Protein AF-A0A495KH33-F1 (afdb_monomer_lite)

Foldseek 3Di:
DPPQDDQDDDDQDPPPVLSVVLVVLSVPDRDPVSLVVSLVVLCVQLVPDPDPVSNVNSVVVSQVRVCVVPVDGPVVVVVVVVVVD

Sequence (85 aa):
MKSKFTKPAVSFPTFPAIFIWIKSDYNKVETYEQFANFIHECMTRAEVTTNEVKSAAYQRIANALYSSDTNTSYESKQLEILINS

pLDDT: mean 84.25, std 15.94, range [40.19, 96.38]

Secondary structure (DSSP, 8-state):
------PPP----SSSTHHHHHHHHHHT--SHHHHHHHHHHHHHHHHH-S-HHHHHHHHHHHHHHHHHHHSS-HHHHHHHHHH--

Radius of gyration: 13.59 Å; chains: 1; bounding box: 30×35×38 Å

Structure (mmCIF, N/CA/C/O backbone):
data_AF-A0A495KH33-F1
#
_entry.id   AF-A0A495KH33-F1
#
loop_
_atom_site.group_PDB
_atom_site.id
_atom_site.type_symbol
_atom_site.label_atom_id
_atom_site.label_alt_id
_atom_site.label_comp_id
_atom_site.label_asym_id
_atom_site.label_entity_id
_atom_site.label_seq_id
_atom_site.pdbx_PDB_ins_code
_atom_site.Cartn_x
_atom_site.Cartn_y
_atom_site.Cartn_z
_atom_site.occupancy
_atom_site.B_iso_or_equiv
_atom_site.auth_seq_id
_atom_site.auth_comp_id
_atom_site.auth_asym_id
_atom_site.auth_atom_id
_atom_site.pdbx_PDB_model_num
ATOM 1 N N . MET A 1 1 ? -16.382 -1.712 24.355 1.00 40.19 1 MET A N 1
ATOM 2 C CA . MET A 1 1 ? -16.528 -2.377 23.040 1.00 40.19 1 MET A CA 1
ATOM 3 C C . MET A 1 1 ? -15.245 -2.146 22.256 1.00 40.19 1 MET A C 1
ATOM 5 O O . MET A 1 1 ? -14.907 -0.991 22.043 1.00 40.19 1 MET A O 1
ATOM 9 N N . LYS A 1 2 ? -14.490 -3.193 21.887 1.00 45.44 2 LYS A N 1
ATOM 10 C CA . LYS A 1 2 ? -13.375 -3.030 20.938 1.00 45.44 2 LYS A CA 1
ATOM 11 C C . LYS A 1 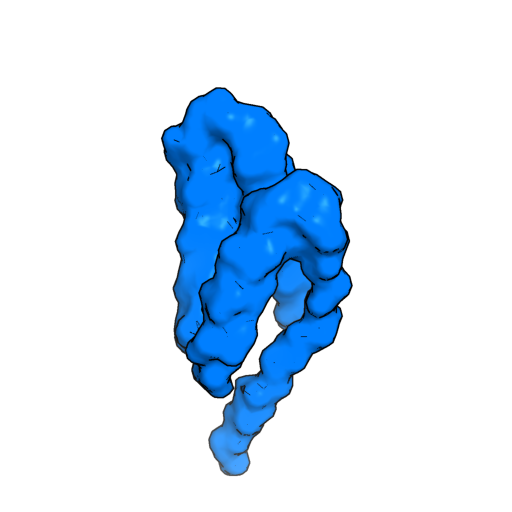2 ? -14.005 -2.734 19.579 1.00 45.44 2 LYS A C 1
ATOM 13 O O . LYS A 1 2 ? -14.682 -3.607 19.041 1.00 45.44 2 LYS A O 1
ATOM 18 N N . SER A 1 3 ? -13.863 -1.503 19.090 1.00 52.38 3 SER A N 1
ATOM 19 C CA . SER A 1 3 ? -14.222 -1.158 17.714 1.00 52.38 3 SER A CA 1
ATOM 20 C C . SER A 1 3 ? -13.519 -2.159 16.799 1.00 52.38 3 SER A C 1
ATOM 22 O O . SER A 1 3 ? -12.290 -2.241 16.801 1.00 52.38 3 SER A O 1
ATOM 24 N N . LYS A 1 4 ? -14.283 -3.016 16.114 1.00 65.56 4 LYS A N 1
ATOM 25 C CA . LYS A 1 4 ? -13.712 -3.896 15.098 1.00 65.56 4 LYS A CA 1
ATOM 26 C C . LYS A 1 4 ? -13.334 -2.989 13.937 1.00 65.56 4 LYS A C 1
ATOM 28 O O . LYS A 1 4 ? -14.211 -2.388 13.322 1.00 65.56 4 LYS A O 1
ATOM 33 N N . PHE A 1 5 ? -12.034 -2.867 13.689 1.00 80.75 5 PHE A N 1
ATOM 34 C CA . PHE A 1 5 ? -11.512 -2.194 12.509 1.00 80.75 5 PHE A CA 1
ATOM 35 C C . PHE A 1 5 ? -12.271 -2.684 11.272 1.00 80.75 5 PHE A C 1
ATOM 37 O O . PHE A 1 5 ? -12.359 -3.888 11.025 1.00 80.75 5 PHE A O 1
ATOM 44 N N . THR A 1 6 ? -12.865 -1.749 10.536 1.00 85.44 6 THR A N 1
ATOM 45 C CA . THR A 1 6 ? -13.549 -2.048 9.280 1.00 85.44 6 THR A CA 1
ATOM 46 C C . THR A 1 6 ? -12.608 -1.659 8.160 1.00 85.44 6 THR A C 1
ATOM 48 O O . THR A 1 6 ? -12.359 -0.476 7.944 1.00 85.44 6 THR A O 1
ATOM 51 N N . LYS A 1 7 ? -12.055 -2.663 7.477 1.00 89.00 7 LYS A N 1
ATOM 52 C CA . LYS A 1 7 ? -11.115 -2.439 6.382 1.00 89.00 7 LYS A CA 1
ATOM 53 C C . LYS A 1 7 ? -11.798 -1.653 5.251 1.00 89.00 7 LYS A C 1
ATOM 55 O O . LYS A 1 7 ? -12.830 -2.121 4.764 1.00 89.00 7 LYS A O 1
ATOM 60 N N . PRO A 1 8 ? -11.243 -0.506 4.816 1.00 88.75 8 PRO A N 1
ATOM 61 C CA . PRO A 1 8 ? -11.826 0.274 3.731 1.00 88.75 8 PRO A CA 1
ATOM 62 C C . PRO A 1 8 ? -11.985 -0.516 2.427 1.00 88.75 8 PRO A C 1
ATOM 64 O O . PRO A 1 8 ? -11.181 -1.380 2.082 1.00 88.75 8 PRO A O 1
ATOM 67 N N . ALA A 1 9 ? -13.019 -0.203 1.654 1.00 87.75 9 ALA A N 1
ATOM 68 C CA . ALA A 1 9 ? -13.131 -0.718 0.296 1.00 87.75 9 ALA A CA 1
ATOM 69 C C . ALA A 1 9 ? -12.326 0.185 -0.651 1.00 87.75 9 ALA A C 1
ATOM 71 O O . ALA A 1 9 ? -12.633 1.365 -0.791 1.00 87.75 9 ALA A O 1
ATOM 72 N N . VAL A 1 10 ? -11.319 -0.370 -1.329 1.00 87.25 10 VAL A N 1
ATOM 73 C CA . VAL A 1 10 ? -10.554 0.327 -2.376 1.00 87.25 10 VAL A CA 1
ATOM 74 C C . VAL A 1 10 ? -10.559 -0.478 -3.668 1.00 87.25 10 VAL A C 1
ATOM 76 O O . VAL A 1 10 ? -10.415 -1.702 -3.670 1.00 87.25 10 VAL A O 1
ATOM 79 N N . SER A 1 11 ? -10.718 0.234 -4.784 1.00 88.25 11 SER A N 1
ATOM 80 C CA . SER A 1 11 ? -10.595 -0.338 -6.120 1.00 88.25 11 SER A CA 1
ATOM 81 C C . SER A 1 11 ? -9.129 -0.384 -6.543 1.00 88.25 11 SER A C 1
ATOM 83 O O . SER A 1 11 ? -8.441 0.636 -6.549 1.00 88.25 11 SER A O 1
ATOM 85 N N . PHE A 1 12 ? -8.669 -1.573 -6.928 1.00 91.06 12 PHE A N 1
ATOM 86 C CA . PHE A 1 12 ? -7.334 -1.799 -7.471 1.00 91.06 12 PHE A CA 1
ATOM 87 C C . PHE A 1 12 ? -7.444 -2.037 -8.981 1.00 91.06 12 PHE A C 1
ATOM 89 O O . PHE A 1 12 ? -8.033 -3.048 -9.380 1.00 91.06 12 PHE A O 1
ATOM 96 N N . PRO A 1 13 ? -6.895 -1.144 -9.826 1.00 89.31 13 PRO A N 1
ATOM 97 C CA . PRO A 1 13 ? -6.846 -1.351 -11.269 1.00 89.31 13 PRO A CA 1
ATOM 98 C C . PRO A 1 13 ? -6.096 -2.638 -11.636 1.00 89.31 13 PRO A C 1
ATOM 100 O O . PRO A 1 13 ? -5.152 -3.031 -10.959 1.00 89.31 13 PRO A O 1
ATOM 103 N N . THR A 1 14 ? -6.470 -3.285 -12.740 1.00 86.31 14 THR A N 1
ATOM 104 C CA . THR A 1 14 ? -5.766 -4.489 -13.226 1.00 86.31 14 THR A CA 1
ATOM 105 C C . THR A 1 14 ? -4.406 -4.159 -13.853 1.00 86.31 14 THR A C 1
ATOM 107 O O . THR A 1 14 ? -3.507 -4.997 -13.861 1.00 86.31 14 THR A O 1
ATOM 110 N N . PHE A 1 15 ? -4.240 -2.937 -14.367 1.00 84.50 15 PHE A N 1
ATOM 111 C CA . PHE A 1 15 ? -3.015 -2.463 -15.005 1.00 84.50 15 PHE A CA 1
ATOM 112 C C . PHE A 1 15 ? -2.625 -1.075 -14.477 1.00 84.50 15 PHE A C 1
ATOM 114 O O . PHE A 1 15 ? -3.521 -0.255 -14.253 1.00 84.50 15 PHE A O 1
ATOM 121 N N . PRO A 1 16 ? -1.321 -0.769 -14.329 1.00 88.75 16 PRO A N 1
ATOM 122 C CA . PRO A 1 16 ? -0.143 -1.648 -14.405 1.00 88.75 16 PRO A CA 1
ATOM 123 C C . PRO A 1 16 ? -0.158 -2.813 -13.405 1.00 88.75 16 PRO A C 1
ATOM 125 O O . PRO A 1 16 ? -0.741 -2.718 -12.328 1.00 88.75 16 PRO A O 1
ATOM 128 N N . ALA A 1 17 ? 0.537 -3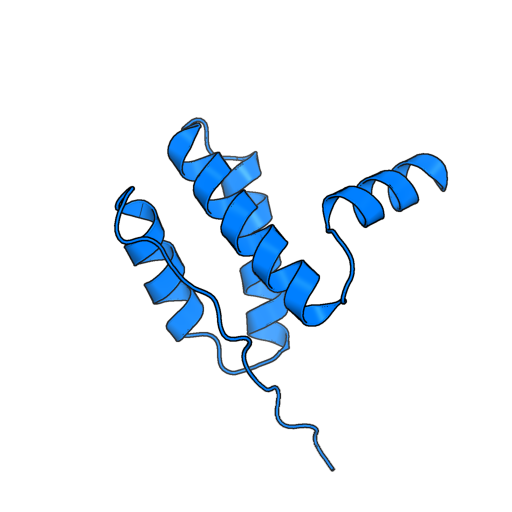.907 -13.744 1.00 92.44 17 ALA A N 1
ATOM 129 C CA . ALA A 1 17 ? 0.530 -5.156 -12.968 1.00 92.44 17 ALA A CA 1
ATOM 130 C C . ALA A 1 17 ? 0.949 -4.988 -11.494 1.00 92.44 17 ALA A C 1
ATOM 132 O O . ALA A 1 17 ? 0.586 -5.812 -10.661 1.00 92.44 17 ALA A O 1
ATOM 133 N N . ILE A 1 18 ? 1.666 -3.911 -11.150 1.00 94.25 18 ILE A N 1
ATOM 134 C CA . ILE A 1 18 ? 2.018 -3.558 -9.767 1.00 94.25 18 ILE A CA 1
ATOM 135 C C . ILE A 1 18 ? 0.791 -3.493 -8.843 1.00 94.25 18 ILE A C 1
ATOM 137 O O . ILE A 1 18 ? 0.879 -3.931 -7.699 1.00 94.25 18 ILE A O 1
ATOM 141 N N . PHE A 1 19 ? -0.374 -3.059 -9.334 1.00 94.62 19 PHE A N 1
ATOM 142 C CA . PHE A 1 19 ? -1.599 -3.000 -8.530 1.00 94.62 19 PHE A CA 1
ATOM 143 C C . PHE A 1 19 ? -2.078 -4.375 -8.049 1.00 94.62 19 PHE A C 1
ATOM 145 O O . PHE A 1 19 ? -2.691 -4.461 -6.986 1.00 94.62 19 PHE A O 1
ATOM 152 N N . ILE A 1 20 ? -1.759 -5.455 -8.770 1.00 95.44 20 ILE A N 1
ATOM 153 C CA . ILE A 1 20 ? -2.067 -6.827 -8.340 1.00 95.44 20 ILE A CA 1
ATOM 154 C C . ILE A 1 20 ? -1.268 -7.177 -7.077 1.00 95.44 20 ILE A C 1
ATOM 156 O O . ILE A 1 20 ? -1.820 -7.745 -6.136 1.00 95.44 20 ILE A O 1
ATOM 160 N N . TRP A 1 21 ? 0.007 -6.783 -7.028 1.00 94.06 21 TRP A N 1
ATOM 161 C CA . TRP A 1 21 ? 0.879 -6.993 -5.869 1.00 94.06 21 TRP A CA 1
ATOM 162 C C . TRP A 1 21 ? 0.417 -6.158 -4.675 1.00 94.06 21 TRP A C 1
ATOM 164 O O . TRP A 1 21 ? 0.224 -6.702 -3.591 1.00 94.06 21 TRP A O 1
ATOM 174 N N . ILE A 1 22 ? 0.132 -4.869 -4.896 1.00 96.06 22 ILE A N 1
ATOM 175 C CA . ILE A 1 22 ? -0.365 -3.970 -3.842 1.00 96.06 22 ILE A CA 1
ATOM 176 C C . ILE A 1 22 ? -1.689 -4.499 -3.265 1.00 96.06 22 ILE A C 1
ATOM 178 O O . ILE A 1 22 ? -1.854 -4.562 -2.047 1.00 96.06 22 ILE A O 1
ATOM 182 N N . LYS A 1 23 ? -2.614 -4.957 -4.122 1.00 96.31 23 LYS A N 1
ATOM 183 C CA . LYS A 1 23 ? -3.869 -5.597 -3.696 1.00 96.31 23 LYS A CA 1
ATOM 184 C C . LYS A 1 23 ? -3.614 -6.852 -2.863 1.00 96.31 23 LYS A C 1
ATOM 186 O O . LYS A 1 23 ? -4.291 -7.072 -1.862 1.00 96.31 23 LYS A O 1
ATOM 191 N N . SER A 1 24 ? -2.664 -7.691 -3.280 1.00 95.81 24 SER A N 1
ATOM 192 C CA . SER A 1 24 ? -2.331 -8.918 -2.556 1.00 95.81 24 SER A CA 1
ATOM 193 C C . SER A 1 24 ? -1.820 -8.633 -1.146 1.00 95.81 24 SER A C 1
ATOM 195 O O . SER A 1 24 ? -2.146 -9.395 -0.237 1.00 95.81 24 SER A O 1
ATOM 197 N N . ASP A 1 25 ? -1.036 -7.575 -0.957 1.00 95.75 25 ASP A N 1
ATOM 198 C CA . ASP A 1 25 ? -0.542 -7.181 0.364 1.00 95.75 25 ASP A CA 1
ATOM 199 C C . ASP A 1 25 ? -1.656 -6.540 1.201 1.00 95.75 25 ASP A C 1
ATOM 201 O O . ASP A 1 25 ? -1.862 -6.930 2.350 1.00 95.75 25 ASP A O 1
ATOM 205 N N . TYR A 1 26 ? -2.485 -5.685 0.596 1.00 96.06 26 TYR A N 1
ATOM 206 C CA . TYR A 1 26 ? -3.660 -5.107 1.254 1.00 96.06 26 TYR A CA 1
ATOM 207 C C . TYR A 1 26 ? -4.678 -6.159 1.732 1.00 96.06 26 TYR A C 1
ATOM 209 O O . TYR A 1 26 ? -5.366 -5.999 2.747 1.00 96.06 26 TYR A O 1
ATOM 217 N N . ASN A 1 27 ? -4.801 -7.272 1.009 1.00 95.19 27 ASN A N 1
ATOM 218 C CA . ASN A 1 27 ? -5.697 -8.358 1.390 1.00 95.19 27 ASN A CA 1
ATOM 219 C C . ASN A 1 27 ? -5.299 -9.029 2.712 1.00 95.19 27 ASN A C 1
ATOM 221 O O . ASN A 1 27 ? -6.192 -9.523 3.395 1.00 95.19 27 ASN A O 1
ATOM 225 N N . LYS A 1 28 ? -4.014 -8.987 3.085 1.00 94.81 28 LYS A N 1
ATOM 226 C CA . LYS A 1 28 ? -3.473 -9.570 4.326 1.00 94.81 28 LYS A CA 1
ATOM 227 C C . LYS A 1 28 ? -3.657 -8.668 5.553 1.00 94.81 28 LYS A C 1
ATOM 229 O O . LYS A 1 28 ? -3.340 -9.081 6.660 1.00 94.81 28 LYS A O 1
ATOM 234 N N . VAL A 1 29 ? -4.125 -7.434 5.365 1.00 94.50 29 VAL A N 1
ATOM 235 C CA . VAL A 1 29 ? -4.382 -6.485 6.454 1.00 94.50 29 VAL A CA 1
ATOM 236 C C . VAL A 1 29 ? -5.666 -6.874 7.188 1.00 94.50 29 VAL A C 1
ATOM 238 O O . VAL A 1 29 ? -6.747 -6.877 6.588 1.00 94.50 29 VAL A O 1
ATOM 241 N N . GLU A 1 30 ? -5.546 -7.155 8.484 1.00 93.06 30 GLU A N 1
ATOM 242 C CA . GLU A 1 30 ? -6.637 -7.586 9.370 1.00 93.06 30 GLU A CA 1
ATOM 243 C C . GLU A 1 30 ? -6.873 -6.622 10.543 1.00 93.06 30 GLU A C 1
ATOM 245 O O . GLU A 1 30 ? -7.990 -6.534 11.056 1.00 93.06 30 GLU A O 1
ATOM 250 N N . THR A 1 31 ? -5.849 -5.873 10.963 1.00 93.56 31 THR A N 1
ATOM 251 C CA . THR A 1 31 ? -5.935 -4.908 12.071 1.00 93.56 31 THR A CA 1
ATOM 252 C C . THR A 1 31 ? -5.700 -3.472 11.607 1.00 93.56 31 THR A C 1
ATOM 254 O O . THR A 1 31 ? -5.098 -3.228 10.563 1.00 93.56 31 THR A O 1
ATOM 257 N N . TYR A 1 32 ? -6.145 -2.500 12.410 1.00 91.81 32 TYR A N 1
ATOM 258 C CA . TYR A 1 32 ? -5.879 -1.084 12.135 1.00 91.81 32 TYR A CA 1
ATOM 259 C C . TYR A 1 32 ? -4.377 -0.759 12.156 1.00 91.81 32 TYR A C 1
ATOM 261 O O . TYR A 1 32 ? -3.900 0.031 11.353 1.00 91.81 32 TYR A O 1
ATOM 269 N N . GLU A 1 33 ? -3.608 -1.402 13.036 1.00 91.38 33 GLU A N 1
ATOM 270 C CA . GLU A 1 33 ? -2.152 -1.234 13.078 1.00 91.38 33 GLU A CA 1
ATOM 271 C C . GLU A 1 33 ? -1.498 -1.705 11.772 1.00 91.38 33 GLU A C 1
ATOM 273 O O . GLU A 1 33 ? -0.714 -0.977 11.169 1.00 91.38 33 GLU A O 1
ATOM 278 N N . GLN A 1 34 ? -1.885 -2.884 11.276 1.00 94.19 34 GLN A N 1
ATOM 279 C CA . GLN A 1 34 ? -1.427 -3.379 9.976 1.00 94.19 34 GLN A CA 1
ATOM 280 C C . GLN A 1 34 ? -1.868 -2.466 8.831 1.00 94.19 34 GLN A C 1
ATOM 282 O O . GLN A 1 34 ? -1.136 -2.302 7.861 1.00 94.19 34 GLN A O 1
ATOM 287 N N . PHE A 1 35 ? -3.051 -1.862 8.936 1.00 94.19 35 PHE A N 1
ATOM 288 C CA . PHE A 1 35 ? -3.557 -0.912 7.954 1.00 94.19 35 PHE A CA 1
ATOM 289 C C . PHE A 1 35 ? -2.728 0.376 7.913 1.00 94.19 35 PHE A C 1
ATOM 291 O O . PHE A 1 35 ? -2.306 0.791 6.834 1.00 94.19 35 PHE A O 1
ATOM 298 N N . ALA A 1 36 ? -2.437 0.970 9.072 1.00 92.00 36 ALA A N 1
ATOM 299 C CA . ALA A 1 36 ? -1.581 2.147 9.174 1.00 92.00 36 ALA A CA 1
ATOM 300 C C . ALA A 1 36 ? -0.163 1.852 8.654 1.00 92.00 36 ALA A C 1
ATOM 302 O O . ALA A 1 36 ? 0.371 2.616 7.846 1.00 92.00 36 ALA A O 1
ATOM 303 N N . ASN A 1 37 ? 0.404 0.701 9.035 1.00 95.00 37 ASN A N 1
ATOM 304 C CA . ASN A 1 37 ? 1.708 0.253 8.544 1.00 95.00 37 ASN A CA 1
ATOM 305 C C . ASN A 1 37 ? 1.699 0.041 7.027 1.00 95.00 37 ASN A C 1
ATOM 307 O O . ASN A 1 37 ? 2.625 0.470 6.349 1.00 95.00 37 ASN A O 1
ATOM 311 N N . PHE A 1 38 ? 0.634 -0.539 6.469 1.00 96.31 38 PHE A N 1
ATOM 312 C CA . PHE A 1 38 ? 0.497 -0.726 5.025 1.00 96.31 38 PHE A CA 1
ATOM 313 C C . PHE A 1 38 ? 0.490 0.603 4.255 1.00 96.31 38 PHE A C 1
ATOM 315 O O . PHE A 1 38 ? 1.157 0.719 3.224 1.00 96.31 38 PHE A O 1
ATOM 322 N N . ILE A 1 39 ? -0.243 1.614 4.741 1.00 94.56 39 ILE A N 1
ATOM 323 C CA . ILE A 1 39 ? -0.241 2.953 4.129 1.00 94.56 39 ILE A CA 1
ATOM 324 C C . ILE A 1 39 ? 1.174 3.532 4.166 1.00 94.56 39 ILE A C 1
ATOM 326 O O . ILE A 1 39 ? 1.663 4.009 3.141 1.00 94.56 39 ILE A O 1
ATOM 330 N N . HIS A 1 40 ? 1.839 3.454 5.320 1.00 93.19 40 HIS A N 1
ATOM 331 C CA . HIS A 1 40 ? 3.195 3.965 5.479 1.00 93.19 40 HIS A CA 1
ATOM 332 C C . HIS A 1 40 ? 4.186 3.259 4.543 1.00 93.19 40 HIS A C 1
ATOM 334 O O . HIS A 1 40 ? 4.913 3.924 3.812 1.00 93.19 40 HIS A O 1
ATOM 340 N N . GLU A 1 41 ? 4.146 1.926 4.469 1.00 94.94 41 GLU A N 1
ATOM 341 C CA . GLU A 1 41 ? 4.974 1.145 3.547 1.00 94.94 41 GLU A CA 1
ATOM 342 C C . GLU A 1 41 ? 4.734 1.521 2.083 1.00 94.94 41 GLU A C 1
ATOM 344 O O . GLU A 1 41 ? 5.688 1.596 1.307 1.00 94.94 41 GLU A O 1
ATOM 349 N N . CYS A 1 42 ? 3.483 1.771 1.683 1.00 95.69 42 CYS A N 1
ATOM 350 C CA . CYS A 1 42 ? 3.190 2.248 0.333 1.00 95.69 42 CYS A CA 1
ATOM 351 C C . CYS A 1 42 ? 3.864 3.602 0.073 1.00 95.69 42 CYS A C 1
ATOM 353 O O . CYS A 1 42 ? 4.520 3.758 -0.955 1.00 95.69 42 CYS A O 1
ATOM 355 N N . MET A 1 43 ? 3.774 4.550 1.009 1.00 93.69 43 MET A N 1
ATOM 356 C CA . MET A 1 43 ? 4.437 5.854 0.878 1.00 93.69 43 MET A CA 1
ATOM 357 C C . MET A 1 43 ? 5.960 5.710 0.795 1.00 93.69 43 MET A C 1
ATOM 359 O O . MET A 1 43 ? 6.569 6.221 -0.143 1.00 93.69 43 MET A O 1
ATOM 363 N N . THR A 1 44 ? 6.574 4.920 1.679 1.00 94.06 44 THR A N 1
ATOM 364 C CA . THR A 1 44 ? 8.020 4.660 1.634 1.00 94.06 44 THR A CA 1
ATOM 365 C C . THR A 1 44 ? 8.432 4.034 0.304 1.00 94.06 44 THR A C 1
ATOM 367 O O . THR A 1 44 ? 9.397 4.470 -0.320 1.00 94.06 44 THR A O 1
ATOM 370 N N . ARG A 1 45 ? 7.691 3.030 -0.187 1.00 94.19 45 ARG A N 1
ATOM 371 C CA . ARG A 1 45 ? 7.982 2.388 -1.480 1.00 94.19 45 ARG A CA 1
ATOM 372 C C . ARG A 1 45 ? 7.840 3.349 -2.654 1.00 94.19 45 ARG A C 1
ATOM 374 O O . ARG A 1 45 ? 8.569 3.191 -3.633 1.00 94.19 45 ARG A O 1
ATOM 381 N N . ALA A 1 46 ? 6.926 4.312 -2.570 1.00 93.81 46 ALA A N 1
ATOM 382 C CA . ALA A 1 46 ? 6.796 5.351 -3.577 1.00 93.81 46 ALA A CA 1
ATOM 383 C C . ALA A 1 46 ? 7.998 6.300 -3.613 1.00 93.81 46 ALA A C 1
ATOM 385 O O . ALA A 1 46 ? 8.422 6.680 -4.703 1.00 93.81 46 ALA A O 1
ATOM 386 N N . GLU A 1 47 ? 8.543 6.657 -2.451 1.00 92.75 47 GLU A N 1
ATOM 387 C CA . GLU A 1 47 ? 9.683 7.572 -2.323 1.00 92.75 47 GLU A CA 1
ATOM 388 C C . GLU A 1 47 ? 11.004 6.931 -2.763 1.00 92.75 47 GLU A C 1
ATOM 390 O O . GLU A 1 47 ? 11.816 7.571 -3.426 1.00 92.75 47 GLU A O 1
ATOM 395 N N . VAL A 1 48 ? 11.227 5.657 -2.423 1.00 93.69 48 VAL A N 1
ATOM 396 C CA . VAL A 1 48 ? 12.517 4.986 -2.679 1.00 93.69 48 VAL A CA 1
ATOM 397 C C . VAL A 1 48 ? 12.619 4.348 -4.065 1.00 93.69 48 VAL A C 1
ATOM 399 O O . VAL A 1 48 ? 13.710 3.966 -4.493 1.00 93.69 48 VAL A O 1
ATOM 402 N N . THR A 1 49 ? 11.500 4.155 -4.770 1.00 93.56 49 THR A N 1
ATOM 403 C CA . THR A 1 49 ? 11.524 3.513 -6.089 1.00 93.56 49 THR A CA 1
ATOM 404 C C . THR A 1 49 ? 11.894 4.508 -7.185 1.00 93.56 49 THR A C 1
ATOM 406 O O . THR A 1 49 ? 11.307 5.574 -7.305 1.00 93.56 49 THR A O 1
ATOM 409 N N . THR A 1 50 ? 12.822 4.122 -8.060 1.00 94.88 50 THR A N 1
ATOM 410 C CA . THR A 1 50 ? 13.191 4.908 -9.250 1.00 94.88 50 THR A CA 1
ATOM 411 C C . THR A 1 50 ? 12.241 4.694 -10.432 1.00 94.88 50 THR A C 1
ATOM 413 O O . THR A 1 50 ? 12.386 5.329 -11.472 1.00 94.88 50 THR A O 1
ATOM 416 N N . ASN A 1 51 ? 11.275 3.777 -10.311 1.00 96.38 51 ASN A N 1
ATOM 417 C CA . ASN A 1 51 ? 10.297 3.504 -11.358 1.00 96.38 51 ASN A CA 1
ATOM 418 C C . ASN A 1 51 ? 9.043 4.358 -11.141 1.00 96.38 51 ASN A C 1
ATOM 420 O O . ASN A 1 51 ? 8.242 4.068 -10.251 1.00 96.38 51 ASN A O 1
ATOM 424 N N . GLU A 1 52 ? 8.843 5.356 -11.998 1.00 94.44 52 GLU A N 1
ATOM 425 C CA . GLU A 1 52 ? 7.740 6.322 -11.897 1.00 94.44 52 GLU A CA 1
ATOM 426 C C . GLU A 1 52 ? 6.357 5.658 -11.871 1.00 94.44 52 GLU A C 1
ATOM 428 O O . GLU A 1 52 ? 5.493 6.035 -11.083 1.00 94.44 52 GLU A O 1
ATOM 433 N N . VAL A 1 53 ? 6.153 4.603 -12.668 1.00 93.75 53 VAL A N 1
ATOM 434 C CA . VAL A 1 53 ? 4.877 3.872 -12.720 1.00 93.75 53 VAL A CA 1
ATOM 435 C C . VAL A 1 53 ? 4.588 3.170 -11.391 1.00 93.75 53 VAL A C 1
ATOM 437 O O . VAL A 1 53 ? 3.448 3.174 -10.920 1.00 93.75 53 VAL A O 1
ATOM 440 N N . LYS A 1 54 ? 5.607 2.571 -10.763 1.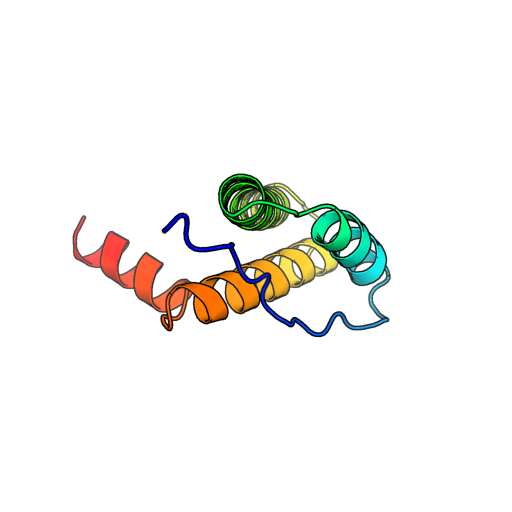00 94.25 54 LYS A N 1
ATOM 441 C CA . LYS A 1 54 ? 5.466 1.968 -9.429 1.00 94.25 54 LYS A CA 1
ATOM 442 C C . LYS A 1 54 ? 5.247 3.040 -8.369 1.00 94.25 54 LYS A C 1
ATOM 444 O O . LYS A 1 54 ? 4.369 2.854 -7.530 1.00 94.25 54 LYS A O 1
ATOM 449 N N . SER A 1 55 ? 6.001 4.137 -8.430 1.00 94.94 55 SER A N 1
ATOM 450 C CA . SER A 1 55 ? 5.873 5.255 -7.493 1.00 94.94 55 SER A CA 1
ATOM 451 C C . SER A 1 55 ? 4.445 5.804 -7.491 1.00 94.94 55 SER A C 1
ATOM 453 O O . SER A 1 55 ? 3.770 5.771 -6.460 1.00 94.94 55 SER A O 1
ATOM 455 N N . ALA A 1 56 ? 3.918 6.144 -8.670 1.00 93.62 56 ALA A N 1
ATOM 456 C CA . ALA A 1 56 ? 2.555 6.639 -8.832 1.00 93.62 56 ALA A CA 1
ATOM 457 C C . ALA A 1 56 ? 1.490 5.628 -8.367 1.00 93.62 56 ALA A C 1
ATOM 459 O O . ALA A 1 56 ? 0.482 6.012 -7.771 1.00 93.62 56 ALA A O 1
ATOM 460 N N . ALA A 1 57 ? 1.694 4.327 -8.610 1.00 94.50 57 ALA A N 1
ATOM 461 C CA . ALA A 1 57 ? 0.761 3.298 -8.156 1.00 94.50 57 ALA A CA 1
ATOM 462 C C . ALA A 1 57 ? 0.694 3.207 -6.623 1.00 94.50 57 ALA A C 1
ATOM 464 O O . ALA A 1 57 ? -0.405 3.153 -6.066 1.00 94.50 57 ALA A O 1
ATOM 465 N N . TYR A 1 58 ? 1.845 3.227 -5.946 1.00 95.31 58 TYR A N 1
ATOM 466 C CA . TYR A 1 58 ? 1.905 3.221 -4.485 1.00 95.31 58 TYR A CA 1
ATOM 467 C C . TYR A 1 58 ? 1.300 4.496 -3.879 1.00 95.31 58 TYR A C 1
ATOM 469 O O . TYR A 1 58 ? 0.455 4.382 -2.989 1.00 95.31 58 TYR A O 1
ATOM 477 N N . GLN A 1 59 ? 1.639 5.682 -4.404 1.00 94.00 59 GLN A N 1
ATOM 478 C CA . GLN A 1 59 ? 1.061 6.959 -3.948 1.00 94.00 59 GLN A CA 1
ATOM 479 C C . GLN A 1 59 ? -0.458 6.971 -4.086 1.00 94.00 59 GLN A C 1
ATOM 481 O O . GLN A 1 59 ? -1.171 7.326 -3.151 1.00 94.00 59 GLN A O 1
ATOM 486 N N . ARG A 1 60 ? -0.976 6.529 -5.237 1.00 92.50 60 ARG A N 1
ATOM 487 C CA . ARG A 1 60 ? -2.417 6.516 -5.498 1.00 92.50 60 ARG A CA 1
ATOM 488 C C . ARG A 1 60 ? -3.182 5.675 -4.477 1.00 92.50 60 ARG A C 1
ATOM 490 O O . ARG A 1 60 ? -4.237 6.104 -4.014 1.00 92.50 60 ARG A O 1
ATOM 497 N N . ILE A 1 61 ? -2.676 4.487 -4.141 1.00 94.50 61 ILE A N 1
ATOM 498 C CA . ILE A 1 61 ? -3.325 3.611 -3.155 1.00 94.50 61 ILE A CA 1
ATOM 499 C C . ILE A 1 61 ? -3.192 4.184 -1.747 1.00 94.50 61 ILE A C 1
ATOM 501 O O . ILE A 1 61 ? -4.190 4.235 -1.030 1.00 94.50 61 ILE A O 1
ATOM 505 N N . ALA A 1 62 ? -2.001 4.643 -1.364 1.00 93.38 62 ALA A N 1
ATOM 506 C CA . ALA A 1 62 ? -1.774 5.223 -0.046 1.00 93.38 62 ALA A CA 1
ATOM 507 C C . ALA A 1 62 ? -2.681 6.437 0.201 1.00 93.38 62 ALA A C 1
ATOM 509 O O . ALA A 1 62 ? -3.383 6.473 1.210 1.00 93.38 62 ALA A O 1
ATOM 510 N N . ASN A 1 63 ? -2.758 7.362 -0.761 1.00 90.75 63 ASN A N 1
ATOM 511 C CA . ASN A 1 63 ? -3.616 8.543 -0.678 1.00 90.75 63 ASN A CA 1
ATOM 512 C C . ASN A 1 63 ? -5.098 8.160 -0.571 1.00 90.75 63 ASN A C 1
ATOM 514 O O . ASN A 1 63 ? -5.804 8.686 0.285 1.00 90.75 63 ASN A O 1
ATOM 518 N N . ALA A 1 64 ? -5.572 7.216 -1.392 1.00 90.31 64 ALA A N 1
ATOM 519 C CA . ALA A 1 64 ? -6.966 6.773 -1.352 1.00 90.31 64 ALA A CA 1
ATOM 520 C C . ALA A 1 64 ? -7.343 6.150 0.004 1.00 90.31 64 ALA A C 1
ATOM 522 O O . ALA A 1 64 ? -8.400 6.458 0.555 1.00 90.31 64 ALA A O 1
ATOM 523 N N . LEU A 1 65 ? -6.477 5.294 0.555 1.00 91.69 65 LEU A N 1
ATOM 524 C CA . LEU A 1 65 ? -6.712 4.649 1.848 1.00 91.69 65 LEU A CA 1
ATOM 525 C C . LEU A 1 65 ? -6.624 5.648 3.003 1.00 91.69 65 LEU A C 1
ATOM 527 O O . LEU A 1 65 ? -7.484 5.631 3.880 1.00 91.69 65 LEU A O 1
ATOM 531 N N . TYR A 1 66 ? -5.639 6.545 2.974 1.00 89.19 66 TYR A N 1
ATOM 532 C CA . TYR A 1 66 ? -5.486 7.593 3.977 1.00 89.19 66 TYR A CA 1
ATOM 533 C C . TYR A 1 66 ? -6.687 8.541 4.002 1.00 89.19 66 TYR A C 1
ATOM 535 O O . TYR A 1 66 ? -7.213 8.857 5.070 1.00 89.19 66 TYR A O 1
ATOM 543 N N . SER A 1 67 ? -7.166 8.969 2.833 1.00 86.75 67 SER A N 1
ATOM 544 C CA . SER A 1 67 ? -8.354 9.817 2.742 1.00 86.75 67 SER A CA 1
ATOM 545 C C . SER A 1 67 ? -9.625 9.096 3.157 1.00 86.75 67 SER A C 1
ATOM 547 O O . SER A 1 67 ? -10.474 9.709 3.795 1.00 86.75 67 SER A O 1
ATOM 549 N N . SER A 1 68 ? -9.747 7.799 2.865 1.00 86.12 68 SER A N 1
ATOM 550 C CA . SER A 1 68 ? -10.879 7.007 3.350 1.00 86.12 68 SER A CA 1
ATOM 551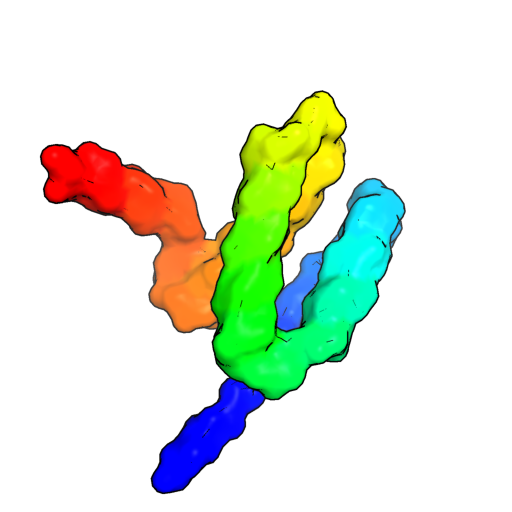 C C . SER A 1 68 ? -10.908 6.883 4.875 1.00 86.12 68 SER A C 1
ATOM 553 O O . SER A 1 68 ? -11.992 6.744 5.433 1.00 86.12 68 SER A O 1
ATOM 555 N N . ASP A 1 69 ? -9.749 6.887 5.533 1.00 85.38 69 ASP A N 1
ATOM 556 C CA . ASP A 1 69 ? -9.637 6.744 6.988 1.00 85.38 69 ASP A CA 1
ATOM 557 C C . ASP A 1 69 ? -9.797 8.084 7.723 1.00 85.38 69 ASP A C 1
ATOM 559 O O . ASP A 1 69 ? -10.497 8.185 8.727 1.00 85.38 69 ASP A O 1
ATOM 563 N N . THR A 1 70 ? -9.191 9.144 7.184 1.00 83.12 70 THR A N 1
ATOM 564 C CA . THR A 1 70 ? -9.103 10.457 7.846 1.00 83.12 70 THR A CA 1
ATOM 565 C C . THR A 1 70 ? -10.104 11.489 7.334 1.00 83.12 70 THR A C 1
ATOM 567 O O . THR A 1 70 ? -10.163 12.600 7.864 1.00 83.12 70 THR A O 1
ATOM 570 N N . ASN A 1 71 ? -10.846 11.169 6.270 1.00 78.06 71 ASN A N 1
ATOM 571 C CA . ASN A 1 71 ? -11.692 12.107 5.527 1.00 78.06 71 ASN A CA 1
ATOM 572 C C . ASN A 1 71 ? -10.944 13.383 5.077 1.00 78.06 71 ASN A C 1
ATOM 574 O O . ASN A 1 71 ? -11.543 14.438 4.884 1.00 78.06 71 ASN A O 1
ATOM 578 N N . THR A 1 72 ? -9.617 13.289 4.942 1.00 73.94 72 THR A N 1
ATOM 579 C CA . THR A 1 72 ? -8.719 14.398 4.605 1.00 73.94 72 THR A CA 1
ATOM 580 C C . THR A 1 72 ? -7.803 13.972 3.464 1.00 73.94 72 THR A C 1
ATOM 582 O O . THR A 1 72 ? -7.377 12.817 3.385 1.00 73.94 72 THR A O 1
ATOM 585 N N . SER A 1 73 ? -7.481 14.888 2.552 1.00 67.06 73 SER A N 1
ATOM 586 C CA . SER A 1 73 ? -6.488 14.591 1.518 1.00 6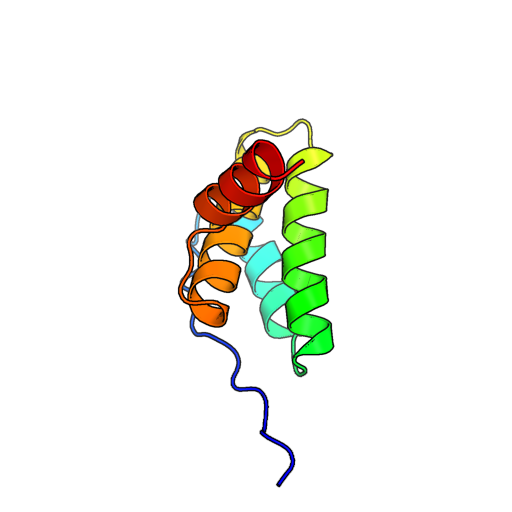7.06 73 SER A CA 1
ATOM 587 C C . SER A 1 73 ? -5.088 14.502 2.147 1.00 67.06 73 SER A C 1
ATOM 589 O O . SER A 1 73 ? -4.723 15.328 2.987 1.00 67.06 73 SER A O 1
ATOM 591 N N . TYR A 1 74 ? -4.300 13.489 1.772 1.00 65.12 74 TYR A N 1
ATOM 592 C CA . TYR A 1 74 ? -2.934 13.344 2.289 1.00 65.12 74 TYR A CA 1
ATOM 593 C C . TYR A 1 74 ? -2.066 14.566 1.939 1.00 65.12 74 TYR A C 1
ATOM 595 O O . TYR A 1 74 ? -1.338 15.081 2.784 1.00 65.12 74 TYR A O 1
ATOM 603 N N . GLU A 1 75 ? -2.212 15.082 0.716 1.00 61.94 75 GLU A N 1
ATOM 604 C CA . GLU A 1 75 ? -1.517 16.278 0.224 1.00 61.94 75 GLU A CA 1
ATOM 605 C C . GLU A 1 75 ? -1.876 17.533 1.034 1.00 61.94 75 GLU A C 1
ATOM 607 O O . GLU A 1 75 ? -0.992 18.314 1.380 1.00 61.94 75 GLU A O 1
ATOM 612 N N . SER A 1 76 ? -3.146 17.696 1.422 1.00 57.44 76 SER A N 1
ATOM 613 C CA . SER A 1 76 ? -3.583 18.801 2.286 1.00 57.44 76 SER A CA 1
ATOM 614 C C . SER A 1 76 ? -2.914 18.739 3.656 1.00 57.44 76 SER A C 1
ATOM 616 O O . SER A 1 76 ? -2.457 19.761 4.154 1.00 57.44 76 SER A O 1
ATOM 618 N N . LYS A 1 77 ? -2.794 17.545 4.244 1.00 58.19 77 LYS A N 1
ATOM 619 C CA . LYS A 1 77 ? -2.159 17.383 5.556 1.00 58.19 77 LYS A CA 1
ATOM 620 C C . LYS A 1 77 ? -0.640 17.586 5.503 1.00 58.19 77 LYS A C 1
ATOM 622 O O . LYS A 1 77 ? -0.079 18.151 6.434 1.00 58.19 77 LYS A O 1
ATOM 627 N N . GLN A 1 78 ? 0.025 17.194 4.415 1.00 59.12 78 GLN A N 1
ATOM 628 C CA . GLN A 1 78 ? 1.447 17.509 4.220 1.00 59.12 78 GLN A CA 1
ATOM 629 C C . GLN A 1 78 ? 1.687 19.018 4.073 1.00 59.12 78 GLN A C 1
ATOM 631 O O . GLN 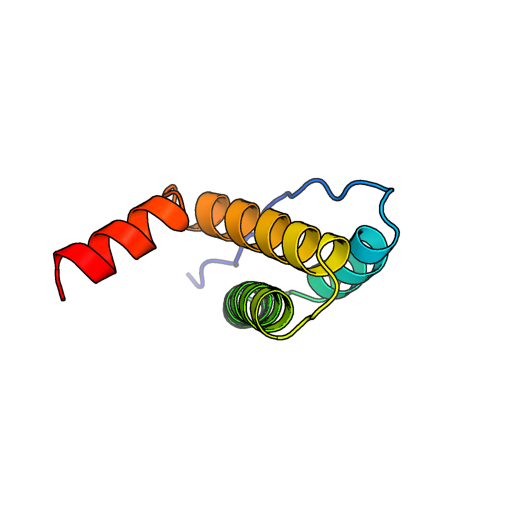A 1 78 ? 2.629 19.546 4.660 1.00 59.12 78 GLN A O 1
ATOM 636 N N . LEU A 1 79 ? 0.814 19.730 3.351 1.00 49.69 79 LEU A N 1
ATOM 637 C CA . LEU A 1 79 ? 0.855 21.194 3.272 1.00 49.69 79 LEU A CA 1
ATOM 638 C C . LEU A 1 79 ? 0.603 21.847 4.638 1.00 49.69 79 LEU A C 1
ATOM 640 O O . LEU A 1 79 ? 1.320 22.773 5.002 1.00 49.69 79 LEU A O 1
ATOM 644 N N . GLU A 1 80 ? -0.361 21.351 5.419 1.00 49.44 80 GLU A N 1
ATOM 645 C CA . GLU A 1 80 ? -0.601 21.829 6.788 1.00 49.44 80 GLU A CA 1
ATOM 646 C C . GLU A 1 80 ? 0.609 21.614 7.699 1.00 49.44 80 GLU A C 1
ATOM 648 O O . GLU A 1 80 ? 0.959 22.514 8.456 1.00 49.44 80 GLU A O 1
ATOM 653 N N . ILE A 1 81 ? 1.264 20.450 7.634 1.00 59.38 81 ILE A N 1
ATOM 654 C CA . ILE A 1 81 ? 2.480 20.188 8.412 1.00 59.38 81 ILE A CA 1
ATOM 655 C C . ILE A 1 81 ? 3.573 21.178 8.003 1.00 59.38 81 ILE A C 1
ATOM 657 O O . ILE A 1 81 ? 4.143 21.816 8.877 1.00 59.38 81 ILE A O 1
ATOM 661 N N . LEU A 1 82 ? 3.816 21.374 6.705 1.00 49.25 82 LEU A N 1
ATOM 662 C CA . LEU A 1 82 ? 4.846 22.291 6.199 1.00 49.25 82 LEU A CA 1
ATOM 663 C C . LEU A 1 82 ? 4.590 23.765 6.545 1.00 49.25 82 LEU A C 1
ATOM 665 O O . LEU A 1 82 ? 5.542 24.493 6.793 1.00 49.25 82 LEU A O 1
ATOM 669 N N . ILE A 1 83 ? 3.331 24.214 6.550 1.00 47.50 83 ILE A N 1
ATOM 670 C CA . ILE A 1 83 ? 2.958 25.596 6.907 1.00 47.50 83 ILE A CA 1
ATOM 671 C C . ILE A 1 83 ? 3.063 25.831 8.420 1.00 47.50 83 ILE A C 1
ATOM 673 O O . ILE A 1 83 ? 3.353 26.945 8.849 1.00 47.50 83 ILE A O 1
ATOM 677 N N . ASN A 1 84 ? 2.809 24.796 9.224 1.00 49.12 84 ASN A N 1
ATOM 678 C CA . ASN A 1 84 ? 2.861 24.862 10.685 1.00 49.12 84 ASN A CA 1
ATOM 679 C C . ASN A 1 84 ? 4.226 24.439 11.274 1.00 49.12 84 ASN A C 1
ATOM 681 O O . ASN A 1 84 ? 4.336 24.336 12.498 1.00 49.12 84 ASN A O 1
ATOM 685 N N . SER A 1 85 ? 5.229 24.167 10.427 1.00 44.75 85 SER A N 1
ATOM 686 C CA . SER A 1 85 ? 6.630 23.880 10.794 1.00 44.75 85 SER A CA 1
ATOM 687 C C . SER A 1 85 ? 7.477 25.145 10.742 1.00 44.75 85 SER A C 1
ATOM 689 O O . SER A 1 85 ? 8.352 25.294 11.622 1.00 44.75 85 SER A O 1
#